Protein AF-A0A6L8U4G3-F1 (afdb_monomer)

Radius of gyration: 16.42 Å; Cα contacts (8 Å, |Δi|>4): 77; chains: 1; bounding box: 36×32×37 Å

Mean predicted aligned error: 5.78 Å

Solvent-accessible surface area (backbone atoms only — not comparable to full-atom values): 4626 Å² total; per-residue (Å²): 126,58,41,77,82,44,64,82,87,74,100,65,85,70,86,57,72,47,90,73,58,66,65,82,46,102,90,46,78,67,58,74,62,42,60,92,86,41,60,41,68,73,72,86,50,72,66,59,55,49,49,30,65,75,71,67,51,77,70,35,36,38,72,51,85,63,54,55,57,84

pLDDT: mean 87.78, std 11.75, range [55.81, 97.5]

Sequence (70 aa):
MKYEDLIVTTLGKCCVVSPLKSSQHEDSPVYKFVKDDERILHEVTLESIKDYRETGAIPASFEKAGPKES

Secondary structure (DSSP, 8-state):
--SGGG----SS---S--SS--S-BTTB----PPPSS-EEES---HHHHHHHHHH-PPPPEEEPPS----

Foldseek 3Di:
DAQVVQDDDDPDDDDDFDPQDCDDDVPDDHFDADDQPDWAAPDDDPVVVVVCVVVVGDGRTHGDDGHHGD

Structure (mmCIF, N/CA/C/O backbone):
data_AF-A0A6L8U4G3-F1
#
_entry.id   AF-A0A6L8U4G3-F1
#
loop_
_atom_site.group_PDB
_atom_site.id
_atom_site.type_symbol
_atom_site.label_atom_id
_atom_site.label_alt_id
_atom_site.label_comp_id
_atom_site.label_asym_id
_atom_site.label_entity_id
_atom_site.label_seq_id
_atom_site.pdbx_PDB_ins_code
_atom_site.Cartn_x
_atom_site.Cartn_y
_atom_site.Cartn_z
_atom_site.occupancy
_atom_site.B_iso_or_equiv
_atom_site.auth_seq_id
_atom_site.auth_comp_id
_atom_site.auth_asym_id
_atom_site.auth_atom_id
_atom_site.pdbx_PDB_model_num
ATOM 1 N N . MET A 1 1 ? -15.060 0.166 5.508 1.00 82.81 1 MET A N 1
ATOM 2 C CA . MET A 1 1 ? -14.162 -0.380 4.466 1.00 82.81 1 MET A CA 1
ATOM 3 C C . MET A 1 1 ? -13.054 -1.128 5.179 1.00 82.81 1 MET A C 1
ATOM 5 O O . MET A 1 1 ? -12.576 -0.591 6.172 1.00 82.81 1 MET A O 1
ATOM 9 N N . LYS A 1 2 ? -12.717 -2.358 4.779 1.00 89.50 2 LYS A N 1
ATOM 10 C CA . LYS A 1 2 ? -11.670 -3.128 5.465 1.00 89.50 2 LYS A CA 1
ATOM 11 C C . LYS A 1 2 ? -10.323 -2.947 4.770 1.00 89.50 2 LYS A C 1
ATOM 13 O O . LYS A 1 2 ? -10.269 -2.524 3.619 1.00 89.50 2 LYS A O 1
ATOM 18 N N . TYR A 1 3 ? -9.239 -3.240 5.483 1.00 93.38 3 TYR A N 1
ATOM 19 C CA . TYR A 1 3 ? -7.885 -3.149 4.939 1.00 93.38 3 TYR A CA 1
ATOM 20 C C . TYR A 1 3 ? -7.690 -4.088 3.740 1.00 93.38 3 TYR A C 1
ATOM 22 O O . TYR A 1 3 ? -7.106 -3.691 2.736 1.00 93.38 3 TYR A O 1
ATOM 30 N N . GLU A 1 4 ? -8.237 -5.301 3.815 1.00 95.06 4 GLU A N 1
ATOM 31 C CA . GLU A 1 4 ? -8.086 -6.347 2.800 1.00 95.06 4 GLU A CA 1
ATOM 32 C C . GLU A 1 4 ? -8.735 -5.964 1.465 1.00 95.06 4 GLU A C 1
ATOM 34 O O . GLU A 1 4 ? -8.227 -6.331 0.408 1.00 95.06 4 GLU A O 1
ATOM 39 N N . ASP A 1 5 ? -9.807 -5.165 1.509 1.00 94.94 5 ASP A N 1
ATOM 40 C CA . ASP A 1 5 ? -10.495 -4.646 0.320 1.00 94.94 5 ASP A CA 1
ATOM 41 C C . ASP A 1 5 ? -9.625 -3.637 -0.461 1.00 94.94 5 ASP A C 1
ATOM 43 O O . ASP A 1 5 ? -9.910 -3.327 -1.617 1.00 94.94 5 ASP A O 1
ATOM 47 N N . LEU A 1 6 ? -8.574 -3.098 0.173 1.00 95.06 6 LEU A N 1
ATOM 48 C CA . LEU A 1 6 ? -7.694 -2.045 -0.351 1.00 95.06 6 LEU A CA 1
ATOM 49 C C . LEU A 1 6 ? -6.294 -2.554 -0.721 1.00 95.06 6 LEU A C 1
ATOM 51 O O . LEU A 1 6 ? -5.362 -1.762 -0.920 1.00 95.06 6 LEU A O 1
ATOM 55 N N . ILE A 1 7 ? -6.124 -3.873 -0.796 1.00 95.06 7 ILE A N 1
ATOM 56 C CA . ILE A 1 7 ? -4.879 -4.491 -1.241 1.00 95.06 7 ILE A CA 1
ATOM 57 C C . ILE A 1 7 ? -4.892 -4.620 -2.759 1.00 95.06 7 ILE A C 1
ATOM 59 O O . ILE A 1 7 ? -5.690 -5.353 -3.340 1.00 95.06 7 ILE A O 1
ATOM 63 N N . VAL A 1 8 ? -3.968 -3.909 -3.402 1.00 93.00 8 VAL A N 1
ATOM 64 C CA . VAL A 1 8 ? -3.737 -4.008 -4.841 1.00 93.00 8 VAL A CA 1
ATOM 65 C C . VAL A 1 8 ? -2.829 -5.206 -5.106 1.00 93.00 8 VAL A C 1
ATOM 67 O O . VAL A 1 8 ? -1.758 -5.338 -4.516 1.00 93.00 8 VAL A O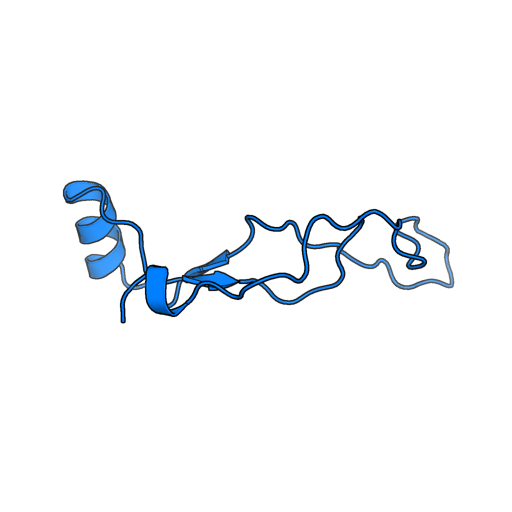 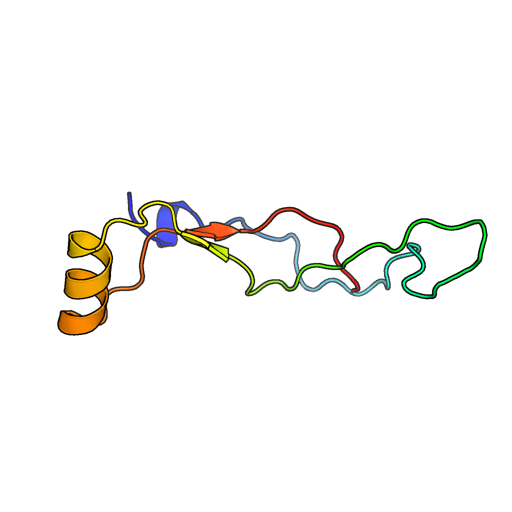1
ATOM 70 N N . THR A 1 9 ? -3.257 -6.105 -5.988 1.00 94.06 9 THR A N 1
ATOM 71 C CA . THR A 1 9 ? -2.462 -7.275 -6.381 1.00 94.06 9 THR A CA 1
ATOM 72 C C . THR A 1 9 ? -1.355 -6.891 -7.359 1.00 94.06 9 THR A C 1
ATOM 74 O O . THR A 1 9 ? -1.597 -6.121 -8.289 1.00 94.06 9 THR A O 1
ATOM 77 N N . THR A 1 10 ? -0.172 -7.490 -7.216 1.00 91.31 10 THR A N 1
ATOM 78 C CA . THR A 1 10 ? 0.955 -7.313 -8.145 1.00 91.31 10 THR A CA 1
ATOM 79 C C . THR A 1 10 ? 1.134 -8.535 -9.050 1.00 91.31 10 THR A C 1
ATOM 81 O O . THR A 1 10 ? 0.680 -9.635 -8.737 1.00 91.31 10 THR A O 1
ATOM 84 N N . LEU A 1 11 ? 1.826 -8.359 -10.181 1.00 93.94 11 LEU A N 1
ATOM 85 C CA . LEU A 1 11 ? 2.145 -9.446 -11.122 1.00 93.94 11 LEU A CA 1
ATOM 86 C C . LEU A 1 11 ? 3.324 -10.329 -10.663 1.00 93.94 11 LEU A C 1
ATOM 88 O O . LEU A 1 11 ? 3.803 -11.167 -11.424 1.00 93.94 11 LEU A O 1
ATOM 92 N N . GLY A 1 12 ? 3.807 -10.139 -9.433 1.00 91.69 12 GLY A N 1
ATOM 93 C CA . GLY A 1 12 ? 4.977 -10.813 -8.879 1.00 91.69 12 GLY A CA 1
ATOM 94 C C . GLY A 1 12 ? 6.079 -9.839 -8.470 1.00 91.69 12 GLY A C 1
ATOM 95 O O . GLY A 1 12 ? 5.891 -8.623 -8.438 1.00 91.69 12 GLY A O 1
ATOM 96 N N . LYS A 1 13 ? 7.243 -10.396 -8.125 1.00 90.69 13 LYS A N 1
ATOM 97 C CA . LYS A 1 13 ? 8.407 -9.626 -7.679 1.00 90.69 13 LYS A CA 1
ATOM 98 C C . LYS A 1 13 ? 8.951 -8.774 -8.828 1.00 90.69 13 LYS A C 1
ATOM 100 O O . LYS A 1 13 ? 9.312 -9.317 -9.874 1.00 90.69 13 LYS A O 1
ATOM 105 N N . CYS A 1 14 ? 9.078 -7.467 -8.613 1.00 89.19 14 CYS A N 1
ATOM 106 C CA . CYS A 1 14 ? 9.766 -6.609 -9.567 1.00 89.19 14 CYS A CA 1
ATOM 107 C C . CYS A 1 14 ? 11.276 -6.934 -9.580 1.00 89.19 14 CYS A C 1
ATOM 109 O O . CYS A 1 14 ? 11.900 -7.203 -8.551 1.00 89.19 14 CYS A O 1
ATOM 111 N N . CYS A 1 15 ? 11.823 -7.077 -10.788 1.00 91.56 15 CYS A N 1
ATOM 112 C CA . CYS A 1 15 ? 13.187 -7.563 -11.040 1.00 91.56 15 CYS A CA 1
ATOM 113 C C . CYS A 1 15 ? 13.987 -6.602 -11.931 1.00 91.56 15 CYS A C 1
ATOM 115 O O . CYS A 1 15 ? 15.073 -6.947 -12.393 1.00 91.56 15 CYS A O 1
ATOM 117 N N . VAL A 1 16 ? 13.435 -5.422 -12.215 1.00 89.88 16 VAL A N 1
ATOM 118 C CA . VAL A 1 16 ? 14.025 -4.426 -13.108 1.00 89.88 16 VAL A CA 1
ATOM 119 C C . VAL A 1 16 ? 14.103 -3.110 -12.354 1.00 89.88 16 VAL A C 1
ATOM 121 O O . VAL A 1 16 ? 13.110 -2.655 -11.796 1.00 89.88 16 VAL A O 1
ATOM 124 N N . VAL A 1 17 ? 15.285 -2.501 -12.358 1.00 89.12 17 VAL A N 1
ATOM 125 C CA . VAL A 1 17 ? 15.505 -1.193 -11.736 1.00 89.12 17 VAL A CA 1
ATOM 126 C C . VAL A 1 17 ? 14.869 -0.103 -12.594 1.00 89.12 17 VAL A C 1
ATOM 128 O O . VAL A 1 17 ? 14.952 -0.130 -13.825 1.00 89.12 17 VAL A O 1
ATOM 131 N N . SER A 1 18 ? 14.244 0.865 -11.935 1.00 88.25 18 SER A N 1
ATOM 132 C CA . SER A 1 18 ? 13.612 2.011 -12.573 1.00 88.25 18 SER A CA 1
ATOM 133 C C . SER A 1 18 ? 14.615 2.825 -13.399 1.00 88.25 18 SER A C 1
ATOM 135 O O . SER A 1 18 ? 15.708 3.129 -12.918 1.00 88.25 18 SER A O 1
ATOM 137 N N . PRO A 1 19 ? 14.260 3.245 -14.628 1.00 86.44 19 PRO A N 1
ATOM 138 C CA . PRO A 1 19 ? 15.115 4.114 -15.436 1.00 86.44 19 PRO A CA 1
ATOM 139 C C . PRO A 1 19 ? 15.112 5.572 -14.946 1.00 86.44 19 PRO A C 1
ATOM 141 O O . PRO A 1 19 ? 15.875 6.396 -15.454 1.00 86.44 19 PRO A O 1
ATOM 144 N N . LEU A 1 20 ? 14.234 5.920 -13.997 1.00 83.81 20 LEU A N 1
ATOM 145 C CA . LEU A 1 20 ? 14.157 7.263 -13.435 1.00 83.81 20 LEU A CA 1
ATOM 146 C C . LEU A 1 20 ? 15.388 7.535 -12.562 1.00 83.81 20 LEU A C 1
ATOM 148 O O . LEU A 1 20 ? 15.759 6.738 -11.705 1.00 83.81 20 LEU A O 1
ATOM 152 N N . LYS A 1 21 ? 16.038 8.680 -12.776 1.00 68.75 21 LYS A N 1
ATOM 153 C CA . LYS A 1 21 ? 17.232 9.065 -12.016 1.00 68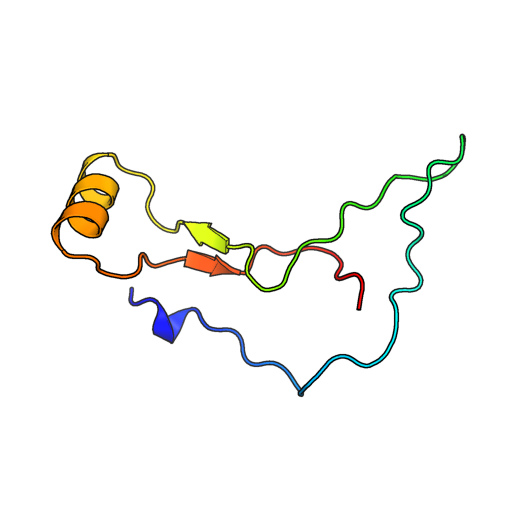.75 21 LYS A CA 1
ATOM 154 C C . LYS A 1 21 ? 16.825 9.668 -10.669 1.00 68.75 21 LYS A C 1
ATOM 156 O O . LYS A 1 21 ? 16.028 10.602 -10.629 1.00 68.75 21 LYS A O 1
ATOM 161 N N . SER A 1 22 ? 17.408 9.169 -9.580 1.00 64.19 22 SER A N 1
ATOM 162 C CA . SER A 1 22 ? 17.258 9.733 -8.228 1.00 64.19 22 SER A CA 1
ATOM 163 C C . SER A 1 22 ? 18.261 10.856 -7.925 1.00 64.19 22 SER A C 1
ATOM 165 O O . SER A 1 22 ? 18.067 11.625 -6.985 1.00 64.19 22 SER A O 1
ATOM 167 N N . SER A 1 23 ? 19.335 10.968 -8.714 1.00 59.78 23 SER A N 1
ATOM 168 C CA . SER A 1 23 ? 20.409 11.945 -8.515 1.00 59.78 23 SER A CA 1
ATOM 169 C C . SER A 1 23 ? 20.009 13.354 -8.959 1.00 59.78 23 SER A C 1
ATOM 171 O O . SER A 1 23 ? 19.517 13.530 -10.076 1.00 59.78 23 SER A O 1
ATOM 173 N N . GLN A 1 24 ? 20.309 14.359 -8.131 1.00 55.81 24 GLN A N 1
ATOM 174 C CA . GLN A 1 24 ? 20.237 15.768 -8.524 1.00 55.81 24 GLN A CA 1
ATOM 175 C C . GLN A 1 24 ? 21.193 16.053 -9.690 1.00 55.81 24 GLN A C 1
ATOM 177 O O . GLN A 1 24 ? 22.383 15.757 -9.616 1.00 55.81 24 GLN A O 1
ATOM 182 N N . HIS A 1 25 ? 20.664 16.665 -10.743 1.00 61.28 25 HIS A N 1
ATOM 183 C CA . HIS A 1 25 ? 21.432 17.420 -11.729 1.00 61.28 25 H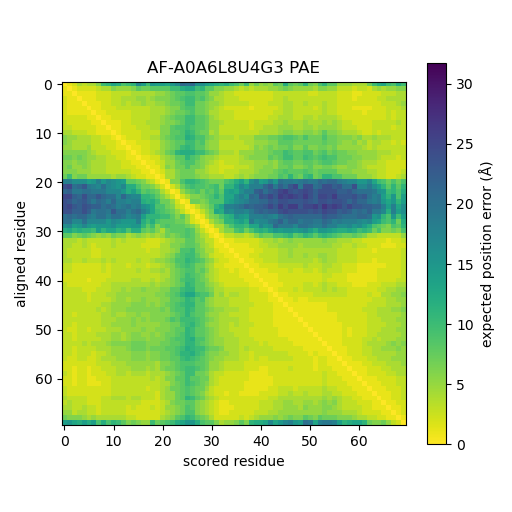IS A CA 1
ATOM 184 C C . HIS A 1 25 ? 20.735 18.773 -11.877 1.00 61.28 25 HIS A C 1
ATOM 186 O O . HIS A 1 25 ? 19.520 18.832 -11.682 1.00 61.28 25 HIS A O 1
ATOM 192 N N . GLU A 1 26 ? 21.464 19.833 -12.229 1.00 59.81 26 GLU A N 1
ATOM 193 C CA . GLU A 1 26 ? 20.888 21.185 -12.374 1.00 59.81 26 GLU A CA 1
ATOM 194 C C . GLU A 1 26 ? 19.672 21.223 -13.326 1.00 59.81 26 GLU A C 1
ATOM 196 O O . GLU A 1 26 ? 18.760 22.018 -13.118 1.00 59.81 26 GLU A O 1
ATOM 201 N N . ASP A 1 27 ? 19.597 20.278 -14.275 1.00 60.16 27 ASP A N 1
ATOM 202 C CA . ASP A 1 27 ? 18.554 20.191 -15.304 1.00 60.16 27 ASP A CA 1
ATOM 203 C C . ASP A 1 27 ? 17.542 19.039 -15.117 1.00 60.16 27 ASP A C 1
ATOM 205 O O . ASP A 1 27 ? 16.748 18.772 -16.021 1.00 60.16 27 ASP A O 1
ATOM 209 N N . SER A 1 28 ? 17.556 18.306 -13.992 1.00 58.25 28 SER A N 1
ATOM 210 C CA . SER A 1 28 ? 16.685 17.128 -13.812 1.00 58.25 28 SER A CA 1
ATOM 211 C C . SER A 1 28 ? 15.784 17.223 -12.578 1.00 58.25 28 SER A C 1
ATOM 213 O O . SER A 1 28 ? 16.283 17.451 -11.473 1.00 58.25 28 SER A O 1
ATOM 215 N N . PRO A 1 29 ? 14.467 16.955 -12.706 1.00 61.16 29 PRO A N 1
ATOM 216 C CA . PRO A 1 29 ? 13.593 16.827 -11.548 1.00 61.16 29 PRO A CA 1
ATOM 217 C C . PRO A 1 29 ? 14.028 15.639 -10.680 1.00 61.16 29 PRO A C 1
ATOM 219 O O . PRO A 1 29 ? 14.349 14.562 -11.186 1.00 61.16 29 PRO A O 1
ATOM 222 N N . VAL A 1 30 ? 14.029 15.839 -9.360 1.00 64.50 30 VAL A N 1
ATOM 223 C CA . VAL A 1 30 ? 14.292 14.776 -8.383 1.00 64.50 30 VAL A CA 1
ATOM 224 C C . VAL A 1 30 ? 13.017 13.963 -8.199 1.00 64.50 30 VAL A C 1
ATOM 226 O O . VAL A 1 30 ? 12.044 14.446 -7.613 1.00 64.50 30 VAL A O 1
ATOM 229 N N . TYR A 1 31 ? 13.023 12.720 -8.674 1.00 70.50 31 TYR A N 1
ATOM 230 C CA . TYR A 1 31 ? 11.920 11.796 -8.438 1.00 70.50 31 TYR A CA 1
ATOM 231 C C . TYR A 1 31 ? 12.057 11.168 -7.052 1.00 70.50 31 TYR A C 1
ATOM 233 O O . TYR A 1 31 ? 13.047 10.505 -6.745 1.00 70.50 31 TYR A O 1
ATOM 241 N N . LYS A 1 32 ? 11.048 11.373 -6.201 1.00 82.00 32 LYS A N 1
ATOM 242 C CA . LYS A 1 32 ? 10.924 10.638 -4.940 1.00 82.00 32 LYS A CA 1
ATOM 243 C C . LYS A 1 32 ? 10.240 9.310 -5.229 1.00 82.00 32 LYS A C 1
ATOM 245 O O . LYS A 1 32 ? 9.041 9.289 -5.504 1.00 82.00 32 LYS A O 1
ATOM 250 N N . PHE A 1 33 ? 11.013 8.231 -5.184 1.00 88.56 33 PHE A N 1
ATOM 251 C CA . PHE A 1 33 ? 10.455 6.888 -5.210 1.00 88.56 33 PHE A CA 1
ATOM 252 C C . PHE A 1 33 ? 9.635 6.625 -3.944 1.00 88.56 33 PHE A C 1
ATOM 254 O O . PHE A 1 33 ? 9.973 7.126 -2.870 1.00 88.56 33 PHE A O 1
ATOM 261 N N . VAL A 1 34 ? 8.553 5.865 -4.089 1.00 91.69 34 VAL A N 1
ATOM 262 C CA . VAL A 1 34 ? 7.724 5.390 -2.975 1.00 91.69 34 VAL A CA 1
ATOM 263 C C . VAL A 1 34 ? 8.046 3.929 -2.693 1.00 91.69 34 VAL A C 1
ATOM 265 O O . VAL A 1 34 ? 8.341 3.166 -3.613 1.00 91.69 34 VAL A O 1
ATOM 268 N N . LYS A 1 35 ? 7.989 3.528 -1.427 1.00 90.56 35 LYS A N 1
ATOM 269 C CA . LYS A 1 35 ? 8.105 2.116 -1.041 1.00 90.56 35 LYS A CA 1
ATOM 270 C C . LYS A 1 35 ? 6.772 1.382 -1.201 1.00 90.56 35 LYS A C 1
ATOM 272 O O . LYS A 1 35 ? 5.723 1.998 -1.389 1.00 90.56 35 LYS A O 1
ATOM 277 N N . ASP A 1 36 ? 6.803 0.055 -1.137 1.00 89.38 36 ASP A N 1
ATOM 278 C CA . ASP A 1 36 ? 5.599 -0.792 -1.207 1.00 89.38 36 ASP A CA 1
ATOM 279 C C . ASP A 1 36 ? 4.751 -0.752 0.065 1.00 89.38 36 ASP A C 1
ATOM 281 O O . ASP A 1 36 ? 3.539 -0.944 0.018 1.00 89.38 36 ASP A O 1
ATOM 285 N N . ASP A 1 37 ? 5.376 -0.451 1.200 1.00 91.50 37 ASP A N 1
ATOM 286 C CA . ASP A 1 37 ? 4.726 -0.326 2.501 1.00 91.50 37 ASP A CA 1
ATOM 287 C C . ASP A 1 37 ? 4.252 1.104 2.808 1.00 91.50 37 ASP A C 1
ATOM 289 O O . ASP A 1 37 ? 3.614 1.341 3.836 1.00 91.50 37 ASP A O 1
ATOM 293 N N . GLU A 1 38 ? 4.502 2.067 1.916 1.00 94.69 38 GLU A N 1
ATOM 294 C CA . GLU A 1 38 ? 3.964 3.417 2.055 1.00 94.69 38 GLU A CA 1
ATOM 295 C C . GLU A 1 38 ? 2.471 3.447 1.721 1.00 94.69 38 GLU A C 1
ATOM 297 O O . GLU A 1 38 ? 2.042 3.210 0.588 1.00 94.69 38 GLU A O 1
ATOM 302 N N . ARG A 1 39 ? 1.663 3.800 2.722 1.00 95.25 39 ARG A N 1
ATOM 303 C CA . ARG A 1 39 ? 0.205 3.857 2.610 1.00 95.25 39 ARG A CA 1
ATOM 304 C C . ARG A 1 39 ? -0.350 5.180 3.121 1.00 95.25 39 ARG A C 1
ATOM 306 O O . ARG A 1 39 ? 0.263 5.857 3.944 1.00 95.25 39 ARG A O 1
ATOM 313 N N . ILE A 1 40 ? -1.528 5.545 2.631 1.00 95.81 40 ILE A N 1
ATOM 314 C CA . ILE A 1 40 ? -2.279 6.736 3.035 1.00 95.81 40 ILE A CA 1
ATOM 315 C C . ILE A 1 40 ? -3.520 6.274 3.792 1.00 95.81 40 ILE A C 1
ATOM 317 O O . ILE A 1 40 ? -4.306 5.489 3.265 1.00 95.81 40 ILE A O 1
ATOM 321 N N . LEU A 1 41 ? -3.700 6.749 5.024 1.00 95.75 41 LEU A N 1
ATOM 322 C CA . LEU A 1 41 ? -4.875 6.423 5.833 1.00 95.75 41 LEU A CA 1
ATOM 323 C C . LEU A 1 41 ? -6.155 6.932 5.160 1.00 95.75 41 LEU A C 1
ATOM 325 O O . LEU A 1 41 ? -6.217 8.086 4.741 1.00 95.75 41 LEU A O 1
ATOM 329 N N . HIS A 1 42 ? -7.173 6.073 5.087 1.00 94.69 42 HIS A N 1
ATOM 330 C CA . HIS A 1 42 ? -8.500 6.454 4.599 1.00 94.69 42 HIS A CA 1
ATOM 331 C C . HIS A 1 42 ? -9.185 7.428 5.570 1.00 94.69 42 HIS A C 1
ATOM 333 O O . HIS A 1 42 ? -9.758 8.430 5.152 1.00 94.69 42 HIS A O 1
ATOM 339 N N . GLU A 1 43 ? -9.078 7.159 6.873 1.00 94.38 43 GLU A N 1
ATOM 340 C CA . GLU A 1 43 ? -9.642 7.983 7.940 1.00 94.38 43 GLU A CA 1
ATOM 341 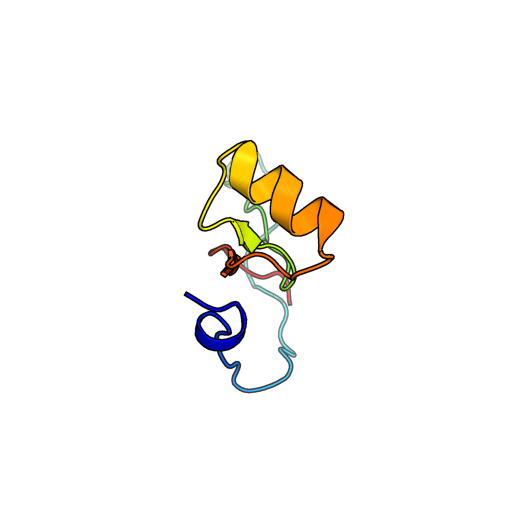C C . GLU A 1 43 ? -8.544 8.490 8.873 1.00 94.38 43 GLU A C 1
ATOM 343 O O . GLU A 1 43 ? -7.723 7.721 9.368 1.00 94.38 43 GLU A O 1
ATOM 348 N N . VAL A 1 44 ? -8.556 9.799 9.138 1.00 94.94 44 VAL A N 1
ATOM 349 C CA . VAL A 1 44 ? -7.526 10.498 9.930 1.00 94.94 44 VAL A CA 1
ATOM 350 C C . VAL A 1 44 ? -8.104 11.247 11.133 1.00 94.94 44 VAL A C 1
ATOM 352 O O . VAL A 1 44 ? -7.492 12.174 11.661 1.00 94.94 44 VAL A O 1
ATOM 355 N N . THR A 1 45 ? -9.308 10.873 11.568 1.00 97.00 45 THR A N 1
ATOM 356 C CA . THR A 1 45 ? -9.920 11.473 12.757 1.00 97.00 45 THR A CA 1
ATOM 357 C C . THR A 1 45 ? -9.195 11.018 14.022 1.00 97.00 45 THR A C 1
ATOM 359 O O . THR A 1 45 ? -8.690 9.901 14.103 1.00 97.00 45 THR A O 1
ATOM 362 N N . LEU A 1 46 ? -9.163 11.87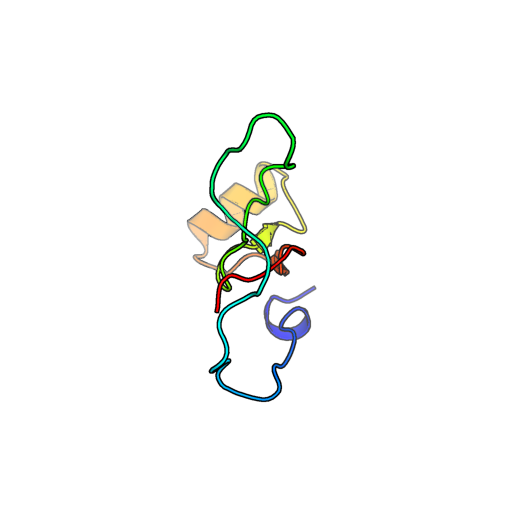1 15.047 1.00 97.00 46 LEU A N 1
ATOM 363 C CA . LEU A 1 46 ? -8.555 11.504 16.327 1.00 97.00 46 LEU A CA 1
ATOM 364 C C . LEU A 1 46 ? -9.254 10.300 16.978 1.00 97.00 46 LEU A C 1
ATOM 366 O O . LEU A 1 46 ? -8.597 9.493 17.628 1.00 97.00 46 LEU A O 1
ATOM 370 N N . GLU A 1 47 ? -10.573 10.203 16.819 1.00 96.44 47 GLU A N 1
ATOM 371 C CA . GLU A 1 47 ? -11.383 9.105 17.345 1.00 96.44 47 GLU A CA 1
ATOM 372 C C . GLU A 1 47 ? -10.988 7.770 16.709 1.00 96.44 47 GLU A C 1
ATOM 374 O O . GLU A 1 47 ? -10.596 6.857 17.432 1.00 96.44 47 GLU A O 1
ATOM 379 N N . SER A 1 48 ? -10.962 7.692 15.374 1.00 94.50 48 SER A N 1
ATOM 3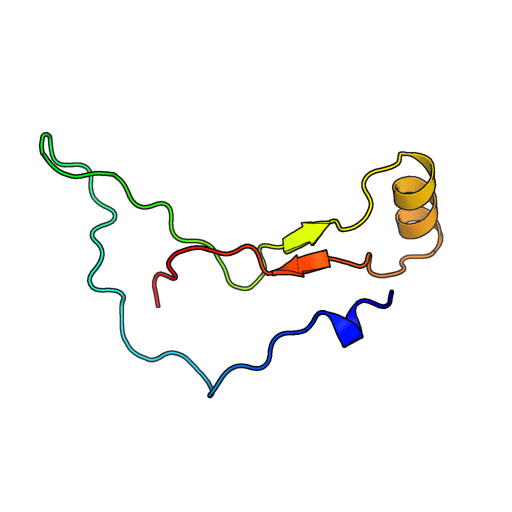80 C CA . SER A 1 48 ? -10.546 6.473 14.670 1.00 94.50 48 SER A CA 1
ATOM 381 C C . SER A 1 48 ? -9.107 6.070 15.006 1.00 94.50 48 SER A C 1
ATOM 383 O O . SER A 1 48 ? -8.836 4.905 15.274 1.00 94.50 48 SER A O 1
ATOM 385 N N . ILE A 1 49 ? -8.179 7.030 15.091 1.00 95.19 49 ILE A N 1
ATOM 386 C CA . ILE A 1 49 ? -6.781 6.754 15.462 1.00 95.19 49 ILE A CA 1
ATOM 387 C C . ILE A 1 49 ? -6.670 6.177 16.882 1.00 95.19 49 ILE A C 1
ATOM 389 O O . ILE A 1 49 ? -5.853 5.283 17.1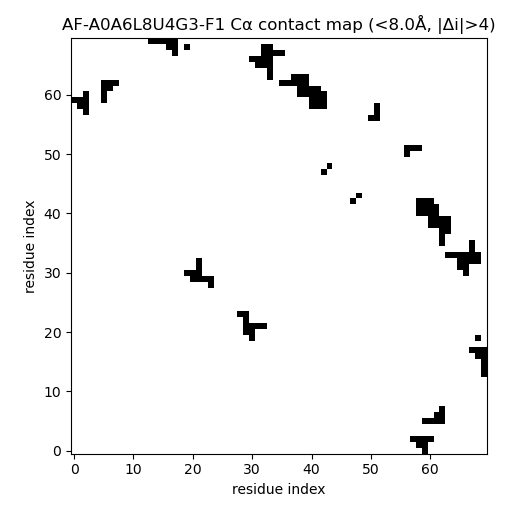18 1.00 95.19 49 ILE A O 1
ATOM 393 N N . LYS A 1 50 ? -7.465 6.678 17.837 1.00 96.62 50 LYS A N 1
ATOM 394 C CA . LYS A 1 50 ? -7.508 6.124 19.198 1.00 96.62 50 LYS A CA 1
ATOM 395 C C . LYS A 1 50 ? -8.053 4.701 19.195 1.00 96.62 50 LYS A C 1
ATOM 397 O O . LYS A 1 50 ? -7.425 3.836 19.795 1.00 96.62 50 LYS A O 1
ATOM 402 N N . ASP A 1 51 ? -9.138 4.458 18.467 1.00 95.81 51 ASP A N 1
ATOM 403 C CA . ASP A 1 51 ? -9.752 3.134 18.364 1.00 95.81 51 ASP A CA 1
ATOM 404 C C . ASP A 1 51 ? -8.784 2.098 17.767 1.00 95.81 51 ASP A C 1
ATOM 406 O O . ASP A 1 51 ? -8.554 1.044 18.360 1.00 95.81 51 ASP A O 1
ATOM 410 N N . TYR A 1 52 ? -8.091 2.421 16.667 1.00 94.69 52 TYR A N 1
ATOM 411 C CA . TYR A 1 52 ? -7.065 1.539 16.089 1.00 94.69 52 TYR A CA 1
ATOM 412 C C . TYR A 1 52 ? -5.916 1.258 17.060 1.00 94.69 52 TYR A C 1
ATOM 414 O O . TYR A 1 52 ? -5.394 0.144 17.111 1.00 94.69 52 TYR A O 1
ATOM 422 N N . ARG A 1 53 ? -5.520 2.256 17.858 1.00 95.12 53 ARG A N 1
ATOM 423 C CA . ARG A 1 53 ? -4.465 2.095 18.862 1.00 95.12 53 ARG A CA 1
ATOM 424 C C . ARG A 1 53 ? -4.899 1.188 20.016 1.00 95.12 53 ARG A C 1
ATOM 426 O O . ARG A 1 53 ? -4.076 0.418 20.501 1.00 95.12 53 ARG A O 1
ATOM 433 N N . GLU A 1 54 ? -6.140 1.309 20.476 1.00 97.50 54 GLU A N 1
ATOM 434 C CA . GLU A 1 54 ? -6.678 0.532 21.600 1.00 97.50 54 GLU A CA 1
ATOM 435 C C . GLU A 1 54 ? -6.993 -0.913 21.200 1.00 97.50 54 GLU A C 1
ATOM 437 O O . GLU A 1 54 ? -6.695 -1.844 21.946 1.00 97.50 54 GLU A O 1
ATOM 442 N N . THR A 1 55 ? -7.547 -1.105 20.004 1.00 96.06 55 THR A N 1
ATOM 443 C CA . THR A 1 55 ? -7.941 -2.422 19.486 1.00 96.06 55 THR A CA 1
ATOM 444 C C . THR A 1 55 ? -6.797 -3.173 18.805 1.00 96.06 55 THR A C 1
ATOM 446 O O . THR A 1 55 ? -6.866 -4.392 18.655 1.00 96.06 55 THR A O 1
ATOM 449 N N . GLY A 1 56 ? -5.754 -2.465 18.362 1.00 95.06 56 GLY A N 1
ATOM 450 C CA . GLY A 1 56 ? -4.698 -3.018 17.513 1.00 95.06 56 GLY A CA 1
ATOM 451 C C . GLY A 1 56 ? -5.162 -3.336 16.087 1.00 95.06 56 GLY A C 1
ATOM 452 O O . GLY A 1 56 ? -4.440 -4.007 15.348 1.00 95.06 56 GLY A O 1
ATOM 453 N N . ALA A 1 57 ? -6.361 -2.891 15.693 1.00 93.38 57 ALA A N 1
ATOM 454 C CA . ALA A 1 57 ? -6.882 -3.106 14.352 1.00 93.38 57 ALA A CA 1
ATOM 455 C C . ALA A 1 57 ? -6.040 -2.361 13.305 1.00 93.38 57 ALA A C 1
ATOM 457 O O . ALA A 1 57 ? -5.598 -1.230 13.516 1.00 93.38 57 ALA A O 1
ATOM 458 N N . ILE A 1 58 ? -5.847 -2.991 12.145 1.00 94.12 58 ILE A N 1
ATOM 459 C CA . ILE A 1 58 ? -5.146 -2.363 11.024 1.00 94.12 58 ILE A CA 1
ATOM 460 C C . ILE A 1 58 ? -6.087 -1.337 10.380 1.00 94.12 58 ILE A C 1
ATOM 462 O O . ILE A 1 58 ? -7.181 -1.708 9.941 1.00 94.12 58 ILE A O 1
ATOM 466 N N . PRO A 1 59 ? -5.685 -0.060 10.282 1.00 95.19 59 PRO A N 1
ATOM 467 C CA . PRO A 1 59 ? -6.520 0.952 9.664 1.00 95.19 59 PRO A CA 1
ATOM 468 C C . PRO A 1 59 ? -6.654 0.714 8.159 1.00 95.19 59 PRO A C 1
ATOM 470 O O . PRO A 1 59 ? -5.685 0.389 7.460 1.00 95.19 59 PRO A O 1
ATOM 473 N N . ALA A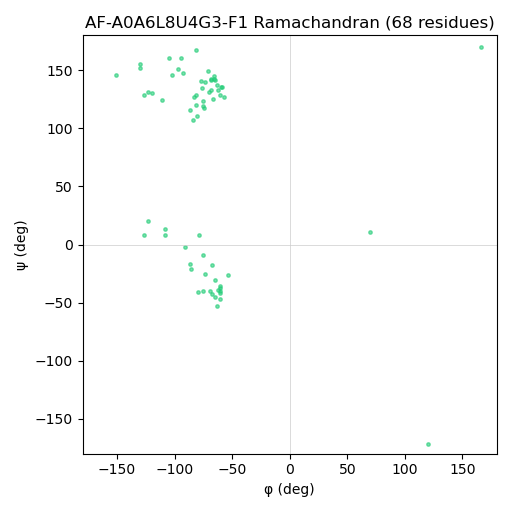 1 60 ? -7.853 0.969 7.635 1.00 95.62 60 ALA A N 1
ATOM 474 C CA . ALA A 1 60 ? -8.060 1.056 6.198 1.00 95.62 60 ALA A CA 1
ATOM 475 C C . ALA A 1 60 ? -7.127 2.129 5.613 1.00 95.62 60 ALA A C 1
ATOM 477 O O . ALA A 1 60 ? -7.075 3.273 6.076 1.00 95.62 60 ALA A O 1
ATOM 478 N N . SER A 1 61 ? -6.356 1.745 4.603 1.00 96.38 61 SER A N 1
ATOM 479 C CA . SER A 1 61 ? -5.359 2.611 3.988 1.00 96.38 61 SER A CA 1
ATOM 480 C C . SER A 1 61 ? -5.165 2.241 2.527 1.00 96.38 61 SER A C 1
ATOM 482 O O . SER A 1 61 ? -5.253 1.069 2.167 1.00 96.38 61 SER A O 1
ATOM 484 N N . PHE A 1 62 ? -4.895 3.236 1.692 1.00 96.44 62 PHE A N 1
ATOM 485 C CA . PHE A 1 62 ? -4.600 3.072 0.272 1.00 96.44 62 PHE A CA 1
ATOM 486 C C . PHE A 1 62 ? -3.098 2.961 0.057 1.00 96.44 62 PHE A C 1
ATOM 488 O O . PHE A 1 62 ? -2.326 3.604 0.767 1.00 96.44 62 PHE A O 1
ATOM 495 N N . GLU A 1 63 ? -2.671 2.197 -0.945 1.00 95.69 63 GLU A N 1
ATOM 496 C CA . GLU A 1 63 ? -1.288 2.283 -1.409 1.00 95.69 63 GLU A CA 1
ATOM 497 C C . GLU A 1 63 ? -0.989 3.708 -1.897 1.00 95.69 63 GLU A C 1
ATOM 499 O O . GLU A 1 63 ? -1.793 4.331 -2.598 1.00 95.69 63 GLU A O 1
ATOM 504 N N . LYS A 1 64 ? 0.171 4.243 -1.515 1.00 95.00 64 LYS A N 1
ATOM 505 C CA . LYS A 1 64 ? 0.619 5.541 -2.006 1.00 95.00 64 LYS A CA 1
ATOM 506 C C . LYS A 1 64 ? 1.109 5.407 -3.447 1.00 95.00 64 LYS A C 1
ATOM 508 O O . LYS A 1 64 ? 2.085 4.716 -3.720 1.00 95.00 64 LYS A O 1
ATOM 513 N N . ALA A 1 65 ? 0.468 6.127 -4.363 1.00 91.94 65 ALA A N 1
ATOM 514 C CA . ALA A 1 65 ? 0.903 6.178 -5.753 1.00 91.94 65 ALA A CA 1
ATOM 515 C C . ALA A 1 65 ? 2.244 6.920 -5.902 1.00 91.94 65 ALA A C 1
ATOM 517 O O . ALA A 1 65 ? 2.480 7.952 -5.267 1.00 91.94 65 ALA A O 1
ATOM 518 N N . GLY A 1 66 ? 3.102 6.418 -6.787 1.00 90.81 66 GLY A N 1
ATOM 519 C CA . GLY A 1 66 ? 4.381 7.036 -7.113 1.00 90.81 66 GLY A CA 1
ATOM 520 C C . GLY A 1 66 ? 5.294 6.093 -7.892 1.00 90.81 66 GLY A C 1
ATOM 521 O O . GLY A 1 66 ? 4.986 4.906 -8.023 1.00 90.81 66 GLY A O 1
ATOM 522 N N . PRO A 1 67 ? 6.414 6.604 -8.428 1.00 90.69 67 PRO A N 1
ATOM 523 C CA . PRO A 1 67 ? 7.399 5.746 -9.061 1.00 90.69 67 PRO A CA 1
ATOM 524 C C . PRO A 1 67 ? 8.014 4.809 -8.011 1.00 90.69 67 PRO A C 1
ATOM 526 O O . PRO A 1 67 ? 8.284 5.229 -6.886 1.00 90.69 67 PRO A O 1
ATOM 529 N N . LYS A 1 68 ? 8.264 3.554 -8.385 1.00 89.81 68 LYS A N 1
ATOM 530 C CA . LYS A 1 68 ? 9.025 2.588 -7.580 1.00 89.81 68 LYS A CA 1
ATOM 531 C C . LYS A 1 68 ? 10.471 2.558 -8.067 1.00 89.81 68 LYS A C 1
ATOM 533 O O . LYS A 1 68 ? 10.728 2.844 -9.238 1.00 89.81 68 LYS A O 1
ATOM 538 N N . GLU A 1 69 ? 11.399 2.245 -7.171 1.00 87.38 69 GLU A N 1
ATOM 539 C CA . GLU A 1 69 ? 12.823 2.137 -7.510 1.00 87.38 69 GLU A CA 1
ATOM 540 C C . GLU A 1 69 ? 13.155 0.794 -8.174 1.00 87.38 69 GLU A C 1
ATOM 542 O O . GLU A 1 69 ? 13.918 0.765 -9.140 1.00 87.38 69 GLU A O 1
ATOM 547 N N . SER A 1 70 ? 12.571 -0.307 -7.690 1.00 79.19 70 SER A N 1
ATOM 548 C CA . SER A 1 70 ? 12.865 -1.668 -8.151 1.00 79.19 70 SER A CA 1
ATOM 549 C C . SER A 1 70 ? 11.764 -2.654 -7.848 1.00 79.19 70 SER A C 1
ATOM 551 O O . SER A 1 70 ? 10.998 -2.398 -6.895 1.00 79.19 70 SER A O 1
#